Protein AF-A0A6L4AZK0-F1 (afdb_monomer_lite)

Structure (mmCIF, N/CA/C/O backbone):
data_AF-A0A6L4AZK0-F1
#
_entry.id   AF-A0A6L4AZK0-F1
#
loop_
_atom_site.group_PDB
_atom_site.id
_atom_site.type_symbol
_atom_site.label_atom_id
_atom_site.label_alt_id
_atom_site.label_comp_id
_atom_site.label_asym_id
_atom_site.label_entity_id
_atom_site.label_seq_id
_atom_site.pdbx_PDB_ins_code
_atom_site.Cartn_x
_atom_site.Cartn_y
_atom_site.Cartn_z
_atom_site.occupancy
_atom_site.B_iso_or_equiv
_atom_site.auth_seq_id
_atom_site.auth_comp_id
_atom_site.auth_asym_id
_atom_site.auth_atom_id
_atom_site.pdbx_PDB_model_num
ATOM 1 N N . GLY A 1 1 ? -17.180 1.703 7.469 1.00 82.75 1 GLY A N 1
ATOM 2 C CA . GLY A 1 1 ? -16.742 0.506 6.723 1.00 82.75 1 GLY A CA 1
ATOM 3 C C . GLY A 1 1 ? -17.803 -0.560 6.865 1.00 82.75 1 GLY A C 1
ATOM 4 O O . GLY A 1 1 ? -18.858 -0.250 7.402 1.00 82.75 1 GLY A O 1
ATOM 5 N N . ASP A 1 2 ? -17.524 -1.783 6.429 1.00 94.94 2 ASP A N 1
ATOM 6 C CA . ASP A 1 2 ? -18.524 -2.868 6.423 1.00 94.94 2 ASP A CA 1
ATOM 7 C C . ASP A 1 2 ? -18.696 -3.555 7.790 1.00 94.94 2 ASP A C 1
ATOM 9 O O . ASP A 1 2 ? -19.606 -4.353 7.988 1.00 94.94 2 ASP A O 1
ATOM 13 N N . VAL A 1 3 ? -17.815 -3.242 8.743 1.00 93.56 3 VAL A N 1
ATOM 14 C CA . VAL A 1 3 ? -17.762 -3.839 10.081 1.00 93.56 3 VAL A CA 1
ATOM 15 C C . VAL A 1 3 ? -18.034 -2.768 11.141 1.00 93.56 3 VAL A C 1
ATOM 17 O O . VAL A 1 3 ? -17.544 -1.642 11.015 1.00 93.56 3 VAL A O 1
ATOM 20 N N . ASP A 1 4 ? -18.771 -3.131 12.198 1.00 95.56 4 ASP A N 1
ATOM 21 C CA . ASP A 1 4 ? -18.877 -2.333 13.427 1.00 95.56 4 ASP A CA 1
ATOM 22 C C . ASP A 1 4 ? -17.529 -2.328 14.158 1.00 95.56 4 ASP A C 1
ATOM 24 O O . ASP A 1 4 ? -17.130 -3.307 14.789 1.00 95.56 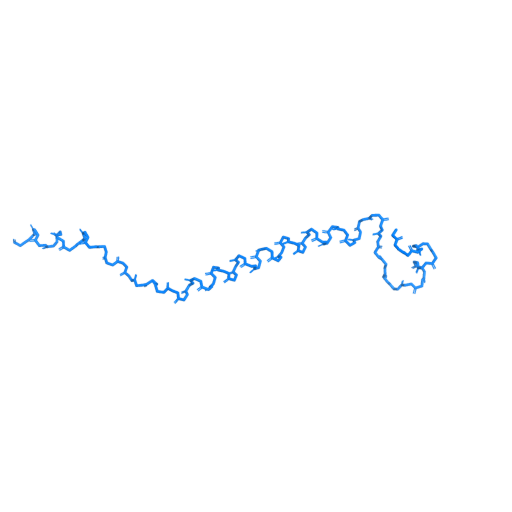4 ASP A O 1
ATOM 28 N N . PHE A 1 5 ? -16.807 -1.218 14.033 1.00 95.06 5 PHE A N 1
ATOM 29 C CA . PHE A 1 5 ? -15.462 -1.092 14.573 1.00 95.06 5 PHE A CA 1
ATOM 30 C C . PHE A 1 5 ? -15.453 -1.175 16.104 1.00 95.06 5 PHE A C 1
ATOM 32 O O . PHE A 1 5 ? -14.617 -1.873 16.671 1.00 95.06 5 PHE A O 1
ATOM 39 N N . GLU A 1 6 ? -16.404 -0.529 16.780 1.00 94.25 6 GLU A N 1
ATOM 40 C CA . GLU A 1 6 ? -16.426 -0.458 18.244 1.00 94.25 6 GLU A CA 1
ATOM 41 C C . GLU A 1 6 ? -16.807 -1.799 18.875 1.00 94.25 6 GLU A C 1
ATOM 43 O O . GLU A 1 6 ? -16.177 -2.219 19.844 1.00 94.25 6 GLU A O 1
ATOM 48 N N . GLY A 1 7 ? -17.773 -2.517 18.295 1.00 95.62 7 GLY A N 1
ATOM 49 C CA . GLY A 1 7 ? -18.185 -3.835 18.786 1.00 95.62 7 GLY A CA 1
ATOM 50 C C . GLY A 1 7 ? -17.177 -4.962 18.517 1.00 95.62 7 GLY A C 1
ATOM 51 O O . GLY A 1 7 ? -17.244 -6.021 19.154 1.00 95.62 7 GLY A O 1
ATOM 52 N N . VAL A 1 8 ? -16.248 -4.761 17.575 1.00 94.94 8 VAL A N 1
ATOM 53 C CA . VAL A 1 8 ? -15.295 -5.791 17.124 1.00 94.94 8 VAL A CA 1
ATOM 54 C C . VAL A 1 8 ? -13.855 -5.508 17.565 1.00 94.94 8 VAL A C 1
ATOM 56 O O . VAL A 1 8 ? -13.087 -6.464 17.704 1.00 94.94 8 VAL A O 1
ATOM 59 N N . LYS A 1 9 ? -13.482 -4.253 17.870 1.00 93.75 9 LYS A N 1
ATOM 60 C CA . LYS A 1 9 ? -12.104 -3.883 18.264 1.00 93.75 9 LYS A CA 1
ATOM 61 C C . LYS A 1 9 ? -11.560 -4.675 19.459 1.00 93.75 9 LYS A C 1
ATOM 63 O O . LYS A 1 9 ? -10.363 -4.910 19.520 1.00 93.75 9 LYS A O 1
ATOM 68 N N . GLU A 1 10 ? -12.421 -5.093 20.390 1.00 94.12 10 GLU A N 1
ATOM 69 C CA . GLU A 1 10 ? -12.018 -5.841 21.596 1.00 94.12 10 GLU A CA 1
ATOM 70 C C . GLU A 1 10 ? -11.933 -7.358 21.370 1.00 94.12 10 GLU A C 1
ATOM 72 O O . GLU A 1 10 ? -11.395 -8.086 22.200 1.00 94.12 10 GLU A O 1
ATOM 77 N N . LYS A 1 11 ? -12.473 -7.849 20.248 1.00 95.50 11 LYS A N 1
ATOM 78 C CA . LYS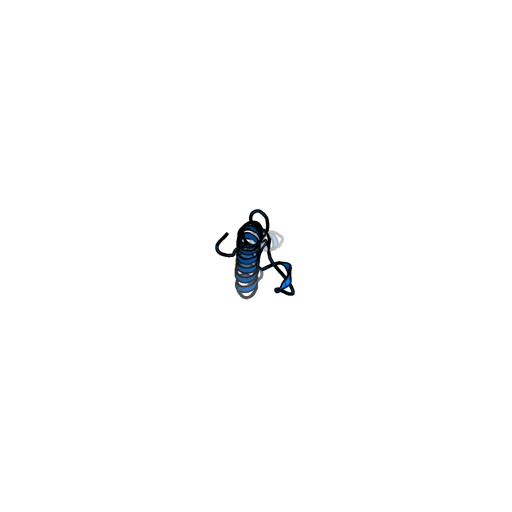 A 1 11 ? -12.507 -9.278 19.903 1.00 95.50 11 LYS A CA 1
ATOM 79 C C . LYS A 1 11 ? -11.442 -9.648 18.875 1.00 95.50 11 LYS A C 1
ATOM 81 O O . LYS A 1 11 ? -10.932 -10.765 18.894 1.00 95.50 11 LYS A O 1
ATOM 86 N N . ALA A 1 12 ? -11.141 -8.741 17.951 1.00 95.44 12 ALA A N 1
ATOM 87 C CA . ALA A 1 12 ? -10.158 -8.960 16.901 1.00 95.44 12 ALA A CA 1
ATOM 88 C C . ALA A 1 12 ? -8.736 -8.679 17.406 1.00 95.44 12 ALA A C 1
ATOM 90 O O . ALA A 1 12 ? -8.493 -7.674 18.063 1.00 95.44 12 ALA A O 1
ATOM 91 N N . SER A 1 13 ? -7.768 -9.526 17.042 1.00 97.12 13 SER A N 1
ATOM 92 C CA . SER A 1 13 ? -6.351 -9.265 17.348 1.00 97.12 13 SER A CA 1
ATOM 93 C C . SER A 1 13 ? -5.793 -8.063 16.578 1.00 97.12 13 SER A C 1
ATOM 95 O O . SER A 1 13 ? -4.888 -7.394 17.062 1.00 97.12 13 SER A O 1
ATOM 97 N N . TRP A 1 14 ? -6.334 -7.796 15.384 1.00 95.81 14 TRP A N 1
ATOM 98 C CA . TRP A 1 14 ? -5.990 -6.653 14.540 1.00 95.81 14 TRP A CA 1
ATOM 99 C C . TRP A 1 14 ? -7.233 -6.172 13.797 1.00 95.81 14 TRP A C 1
ATOM 101 O O . TRP A 1 14 ? -8.031 -6.983 13.326 1.00 95.81 14 TRP A O 1
ATOM 111 N N . ILE A 1 15 ? -7.381 -4.856 13.660 1.00 95.81 15 ILE A N 1
ATOM 112 C CA . ILE A 1 15 ? -8.489 -4.231 12.937 1.00 95.81 15 ILE A CA 1
ATOM 113 C C . ILE A 1 15 ? -7.973 -3.009 12.174 1.00 95.81 15 ILE A C 1
ATOM 115 O O . ILE A 1 15 ? -7.181 -2.225 12.694 1.00 95.81 15 ILE A O 1
ATOM 119 N N . THR A 1 16 ? -8.390 -2.848 10.919 1.00 95.69 16 THR A N 1
ATOM 120 C CA . THR A 1 16 ? -7.993 -1.696 10.100 1.00 95.69 16 THR A CA 1
ATOM 121 C C . THR A 1 16 ? -9.020 -0.573 10.236 1.00 95.69 16 THR A C 1
ATOM 123 O O . THR A 1 16 ? -10.208 -0.835 10.018 1.00 95.69 16 THR A O 1
ATOM 126 N N . PRO A 1 17 ? -8.610 0.669 10.548 1.00 93.88 17 PRO A N 1
ATOM 127 C CA . PRO A 1 17 ? -9.542 1.779 10.679 1.00 93.88 17 PRO A CA 1
ATOM 128 C C . PRO A 1 17 ? -10.123 2.186 9.323 1.00 93.88 17 PRO A C 1
ATOM 130 O O . PRO A 1 17 ? -9.518 1.997 8.263 1.00 93.88 17 PRO A O 1
ATOM 133 N N . VAL A 1 18 ? -11.309 2.787 9.363 1.00 93.31 18 VAL A N 1
ATOM 134 C CA . VAL A 1 18 ? -11.917 3.443 8.205 1.00 93.31 18 VAL A CA 1
ATOM 135 C C . VAL A 1 18 ? -12.343 4.850 8.631 1.00 93.31 18 VAL A C 1
ATOM 137 O O . VAL A 1 18 ? -13.210 4.953 9.497 1.00 93.31 18 VAL A O 1
ATOM 140 N N . PRO A 1 19 ? -11.793 5.923 8.030 1.00 91.06 19 PRO A N 1
ATOM 141 C CA . PRO A 1 19 ? -10.785 5.934 6.960 1.00 91.06 19 PRO A CA 1
ATOM 142 C C . PRO A 1 19 ? -9.369 5.553 7.444 1.00 91.06 19 PRO A C 1
ATOM 144 O O . PRO A 1 19 ? -9.116 5.445 8.638 1.00 91.06 19 PRO A O 1
ATOM 147 N N . GLY A 1 20 ? -8.436 5.359 6.501 1.00 90.81 20 GLY A N 1
ATOM 148 C CA . GLY A 1 20 ? -6.999 5.205 6.792 1.00 90.81 20 GLY A CA 1
ATOM 149 C C . GLY A 1 20 ? -6.438 3.777 6.784 1.00 90.81 20 GLY A C 1
ATOM 150 O O . GLY A 1 20 ? -5.229 3.616 6.884 1.00 90.81 20 GLY A O 1
ATOM 151 N N . GLY A 1 21 ? -7.277 2.751 6.634 1.00 94.50 21 GLY A N 1
ATOM 152 C CA . GLY A 1 21 ? -6.850 1.352 6.533 1.00 94.50 21 GLY A CA 1
ATOM 153 C C . GLY A 1 21 ? -6.510 0.922 5.103 1.00 94.50 21 GLY A C 1
ATOM 154 O O . GLY A 1 21 ? -5.449 1.222 4.568 1.00 94.50 21 GLY A O 1
ATOM 155 N N . VAL A 1 22 ? -7.428 0.194 4.467 1.00 95.88 22 VAL A N 1
ATOM 156 C CA . VAL A 1 22 ? -7.179 -0.475 3.175 1.00 95.88 22 VAL A CA 1
ATOM 157 C C . VAL A 1 22 ? -7.034 0.507 2.002 1.00 95.88 22 VAL A C 1
ATOM 159 O O . VAL A 1 22 ? -6.269 0.253 1.079 1.00 95.88 22 VAL A O 1
ATOM 162 N N . GLY A 1 23 ? -7.724 1.652 2.046 1.00 95.88 23 GLY A N 1
ATOM 163 C CA . GLY A 1 23 ? -7.743 2.631 0.949 1.00 95.88 23 GLY A CA 1
ATOM 164 C C . GLY A 1 23 ? -6.350 3.106 0.501 1.00 95.88 23 GLY A C 1
ATOM 165 O O . GLY A 1 23 ? -6.018 2.937 -0.673 1.00 95.88 23 GLY A O 1
ATOM 166 N N . PRO A 1 24 ? -5.508 3.648 1.404 1.00 97.06 24 PRO A N 1
ATOM 167 C CA . PRO A 1 24 ? -4.131 4.026 1.074 1.00 97.06 24 PRO A CA 1
ATOM 168 C C . PRO A 1 24 ? -3.290 2.871 0.517 1.00 97.06 24 PRO A C 1
ATOM 170 O O . PRO A 1 24 ? -2.529 3.070 -0.428 1.00 97.06 24 PRO A O 1
ATOM 173 N N . MET A 1 25 ? -3.466 1.651 1.037 1.00 97.38 25 MET A N 1
ATOM 174 C CA . MET A 1 25 ? -2.734 0.481 0.547 1.00 97.38 25 MET A CA 1
ATOM 175 C C . MET A 1 25 ? -3.085 0.137 -0.901 1.00 97.38 25 MET A C 1
ATOM 177 O O . MET A 1 25 ? -2.193 -0.252 -1.649 1.00 97.38 25 MET A O 1
ATOM 181 N N . THR A 1 26 ? -4.327 0.347 -1.344 1.00 97.25 26 THR A N 1
ATOM 182 C CA . THR A 1 26 ? -4.708 0.141 -2.752 1.00 97.25 26 THR A CA 1
ATOM 183 C C . THR A 1 26 ? -3.894 1.025 -3.699 1.00 97.25 26 THR A C 1
ATOM 185 O O . THR A 1 26 ? -3.420 0.550 -4.732 1.00 97.25 26 THR A O 1
ATOM 188 N N . VAL A 1 27 ? -3.679 2.295 -3.339 1.00 97.94 27 VAL A N 1
ATOM 189 C CA . VAL A 1 27 ? -2.866 3.226 -4.142 1.00 97.94 27 VAL A CA 1
ATOM 190 C C . VAL A 1 27 ? -1.400 2.794 -4.141 1.00 97.94 27 VAL A C 1
ATOM 192 O O . VAL A 1 27 ? -0.779 2.730 -5.202 1.00 97.94 27 VAL A O 1
ATOM 195 N N . THR A 1 28 ? -0.861 2.424 -2.976 1.00 97.88 28 THR A N 1
ATOM 196 C CA . THR A 1 28 ? 0.511 1.910 -2.858 1.00 97.88 28 THR A CA 1
ATOM 197 C C . THR A 1 28 ? 0.725 0.683 -3.741 1.00 97.88 28 THR A C 1
ATOM 199 O O . THR A 1 28 ? 1.683 0.634 -4.511 1.00 97.88 28 THR A O 1
ATOM 202 N N . MET A 1 29 ? -0.194 -0.284 -3.693 1.00 98.19 29 MET A N 1
ATOM 203 C CA . MET A 1 29 ? -0.091 -1.517 -4.477 1.00 98.19 29 MET A CA 1
ATOM 204 C C . MET A 1 29 ? -0.210 -1.268 -5.980 1.00 98.19 29 MET A C 1
ATOM 206 O O . MET A 1 29 ? 0.442 -1.955 -6.765 1.00 98.19 29 MET A O 1
ATOM 210 N N . LEU A 1 30 ? -0.993 -0.275 -6.410 1.00 98.50 30 LEU A N 1
ATOM 211 C CA . LEU A 1 30 ? -1.038 0.119 -7.818 1.00 98.50 30 LEU A CA 1
ATOM 212 C C . LEU A 1 30 ? 0.335 0.609 -8.303 1.00 98.50 30 LEU A C 1
ATOM 214 O O . LEU A 1 30 ? 0.808 0.183 -9.360 1.00 98.50 30 LEU A O 1
ATOM 218 N N . ILE A 1 31 ? 0.989 1.471 -7.522 1.00 98.56 31 ILE A N 1
ATOM 219 C CA . ILE A 1 31 ? 2.315 2.012 -7.852 1.00 98.56 31 ILE A CA 1
ATOM 220 C C . ILE A 1 31 ? 3.358 0.892 -7.862 1.00 98.56 31 ILE A C 1
ATOM 222 O O . ILE A 1 31 ? 4.108 0.757 -8.829 1.00 98.56 31 ILE A O 1
ATOM 226 N N . GLU A 1 32 ? 3.373 0.050 -6.830 1.00 98.44 32 GLU A N 1
ATOM 227 C CA . GLU A 1 32 ? 4.312 -1.068 -6.722 1.00 98.44 32 GLU A CA 1
ATOM 228 C C . GLU A 1 32 ? 4.169 -2.052 -7.889 1.00 98.44 32 GLU A C 1
ATOM 230 O O . GLU A 1 32 ? 5.165 -2.453 -8.496 1.00 98.44 32 GLU A O 1
ATOM 235 N N . ASN A 1 33 ? 2.938 -2.412 -8.256 1.00 98.19 33 ASN A N 1
ATOM 236 C CA . ASN A 1 33 ? 2.696 -3.312 -9.381 1.00 98.19 33 ASN A CA 1
ATOM 237 C C . ASN A 1 33 ? 3.118 -2.690 -10.715 1.00 98.19 33 ASN A C 1
ATOM 239 O O . ASN A 1 33 ? 3.681 -3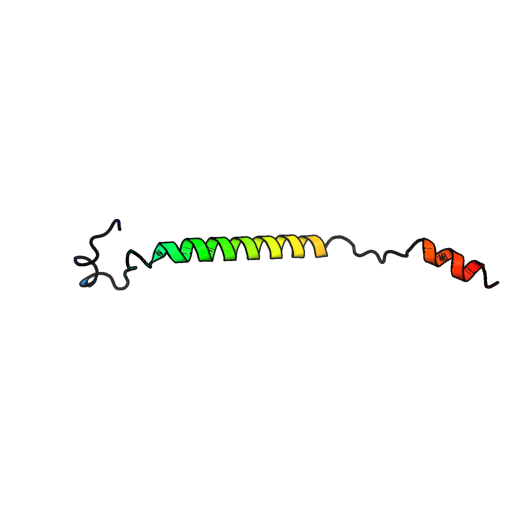.385 -11.563 1.00 98.19 33 ASN A O 1
ATOM 243 N N . THR A 1 34 ? 2.907 -1.383 -10.886 1.00 98.00 34 THR A N 1
ATOM 244 C CA . THR A 1 34 ? 3.346 -0.649 -12.079 1.00 98.00 34 THR A CA 1
ATOM 245 C C . THR A 1 34 ? 4.870 -0.661 -12.197 1.00 98.00 34 THR A C 1
ATOM 247 O O . THR A 1 34 ? 5.401 -0.997 -13.258 1.00 98.00 34 THR A O 1
ATOM 250 N N . LEU A 1 35 ? 5.579 -0.382 -11.099 1.00 98.00 35 LEU A N 1
ATOM 251 C CA . LEU A 1 35 ? 7.040 -0.419 -11.057 1.00 98.00 35 LEU A CA 1
ATOM 252 C C . LEU A 1 35 ? 7.575 -1.821 -11.377 1.00 98.00 35 LEU A C 1
ATOM 254 O O . LEU A 1 35 ? 8.404 -1.978 -12.272 1.00 98.00 35 LEU A O 1
ATOM 258 N N . ARG A 1 36 ? 7.038 -2.857 -10.723 1.00 97.19 36 ARG A N 1
ATOM 259 C CA . ARG A 1 36 ? 7.416 -4.257 -10.982 1.00 97.19 36 ARG A CA 1
ATOM 260 C C . ARG A 1 36 ? 7.183 -4.658 -12.436 1.00 97.19 36 ARG A C 1
ATOM 262 O O . ARG A 1 36 ? 7.982 -5.398 -13.008 1.00 97.19 36 ARG A O 1
ATOM 269 N N . SER A 1 37 ? 6.092 -4.189 -13.041 1.00 97.25 37 SER A N 1
ATOM 270 C CA . SER A 1 37 ? 5.800 -4.438 -14.454 1.00 97.25 37 SER A CA 1
ATOM 271 C C . SER A 1 37 ? 6.834 -3.775 -15.367 1.00 97.25 37 SER A C 1
ATOM 273 O O . SER A 1 37 ? 7.324 -4.414 -16.299 1.00 97.25 37 SER A O 1
ATOM 275 N N . ALA A 1 38 ? 7.215 -2.528 -15.078 1.00 96.62 38 ALA A N 1
ATOM 276 C CA . ALA A 1 38 ? 8.248 -1.817 -15.827 1.00 96.62 38 ALA A CA 1
ATOM 277 C C . ALA A 1 38 ? 9.617 -2.511 -15.718 1.00 96.62 38 ALA A C 1
ATOM 279 O O . ALA A 1 38 ? 10.268 -2.745 -16.736 1.00 96.62 38 ALA A O 1
ATOM 280 N N . GLU A 1 39 ? 10.028 -2.923 -14.516 1.00 95.44 39 GLU A N 1
ATOM 281 C CA . GLU A 1 39 ? 11.280 -3.663 -14.303 1.00 95.44 39 GLU A CA 1
ATOM 282 C C . GLU A 1 39 ? 11.317 -4.980 -15.090 1.00 95.44 39 GLU A C 1
ATOM 284 O O . GLU A 1 39 ? 12.324 -5.297 -15.725 1.00 95.44 39 GLU A O 1
ATOM 289 N N . ARG A 1 40 ? 10.214 -5.741 -15.096 1.00 94.00 40 ARG A N 1
ATOM 290 C CA . ARG A 1 40 ? 10.099 -6.980 -15.886 1.00 94.00 40 ARG A CA 1
ATOM 291 C C . ARG A 1 40 ? 10.218 -6.705 -17.382 1.00 94.00 40 ARG A C 1
ATOM 293 O O . ARG A 1 40 ? 10.961 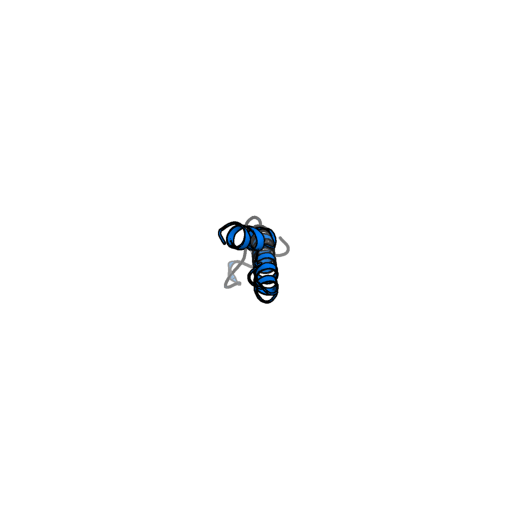-7.408 -18.061 1.00 94.00 40 ARG A O 1
ATOM 300 N N . ALA A 1 41 ? 9.541 -5.670 -17.876 1.00 93.31 41 ALA A N 1
ATOM 301 C CA . ALA A 1 41 ? 9.595 -5.281 -19.283 1.00 93.31 41 ALA A CA 1
ATOM 302 C C . ALA A 1 41 ? 10.997 -4.819 -19.722 1.00 93.31 41 ALA A C 1
ATOM 304 O O . ALA A 1 41 ? 11.363 -4.999 -20.881 1.00 93.31 41 ALA A O 1
ATOM 305 N N . LEU A 1 42 ? 11.787 -4.229 -18.820 1.00 90.38 42 LEU A N 1
ATOM 306 C CA . LEU A 1 42 ? 13.182 -3.866 -19.091 1.00 90.38 42 LEU A CA 1
ATOM 307 C C . LEU A 1 42 ? 14.115 -5.079 -19.048 1.00 90.38 42 LEU A C 1
ATOM 309 O O . LEU A 1 42 ? 14.969 -5.213 -19.918 1.00 90.38 42 LEU A O 1
ATOM 313 N N . ARG A 1 43 ? 13.935 -5.992 -18.087 1.00 83.56 43 ARG A N 1
ATOM 314 C CA . ARG A 1 43 ? 14.727 -7.233 -18.011 1.00 83.56 43 ARG A CA 1
ATOM 315 C C . ARG A 1 43 ? 14.507 -8.140 -19.221 1.00 83.56 43 ARG A C 1
ATOM 317 O O . ARG A 1 43 ? 15.466 -8.721 -19.707 1.00 83.56 43 ARG A O 1
ATOM 324 N N . MET A 1 44 ? 13.281 -8.214 -19.741 1.00 72.00 44 MET A N 1
ATOM 325 C CA . MET A 1 44 ? 12.984 -8.950 -20.979 1.00 72.00 44 MET A CA 1
ATOM 326 C C . MET A 1 44 ? 13.671 -8.348 -22.214 1.00 72.00 44 MET A C 1
ATOM 328 O O . MET A 1 44 ? 13.947 -9.079 -23.151 1.00 72.00 44 MET A O 1
ATOM 332 N N . ARG A 1 45 ? 13.997 -7.046 -22.214 1.00 62.03 45 ARG A N 1
ATOM 333 C CA . ARG A 1 45 ? 14.749 -6.408 -23.310 1.00 62.03 45 ARG A CA 1
ATOM 334 C C . ARG A 1 45 ? 16.261 -6.623 -23.237 1.00 62.03 45 ARG A C 1
ATOM 336 O O . ARG A 1 45 ? 16.941 -6.342 -24.210 1.00 62.03 45 ARG A O 1
ATOM 343 N N . GLN A 1 46 ? 16.807 -7.092 -22.113 1.00 57.12 46 GLN A N 1
ATOM 344 C CA . GLN A 1 46 ? 18.252 -7.341 -21.991 1.00 57.12 46 GLN A CA 1
ATOM 345 C C . GLN A 1 46 ? 18.700 -8.634 -22.685 1.00 57.12 46 GLN A C 1
ATOM 347 O O . GLN A 1 46 ? 19.895 -8.820 -22.891 1.00 57.12 46 GLN A O 1
ATOM 352 N N . THR A 1 47 ? 17.767 -9.522 -23.044 1.00 55.47 47 THR A N 1
ATOM 353 C CA . THR A 1 47 ? 18.069 -10.731 -23.825 1.00 55.47 47 THR A CA 1
ATOM 354 C C . THR A 1 47 ? 18.070 -10.494 -25.335 1.00 55.47 47 THR A C 1
ATOM 356 O O . THR A 1 47 ? 18.510 -11.376 -26.064 1.00 55.47 47 THR A O 1
ATOM 359 N N . ASP A 1 48 ? 17.635 -9.318 -25.799 1.00 53.47 48 ASP A N 1
ATOM 360 C CA . ASP A 1 48 ? 17.727 -8.929 -27.204 1.00 53.47 48 ASP A CA 1
ATOM 361 C C . ASP A 1 48 ? 19.055 -8.198 -27.436 1.00 53.47 48 ASP A C 1
ATOM 363 O O . ASP A 1 48 ? 19.172 -6.985 -27.279 1.00 53.47 48 ASP A O 1
ATOM 367 N N . ASP A 1 49 ? 20.074 -8.997 -27.746 1.00 55.53 49 ASP A N 1
ATOM 368 C CA . ASP A 1 49 ? 21.062 -8.713 -28.787 1.00 55.53 49 ASP A CA 1
ATOM 369 C C . ASP A 1 49 ? 21.580 -7.258 -28.837 1.00 55.53 49 ASP A C 1
ATOM 371 O O . ASP A 1 49 ? 21.352 -6.508 -29.787 1.00 55.53 49 ASP A O 1
ATOM 375 N N . TYR A 1 50 ? 22.389 -6.868 -27.845 1.00 51.28 50 TYR A N 1
ATOM 376 C CA . TYR A 1 50 ? 23.470 -5.921 -28.129 1.00 51.28 50 TYR A CA 1
ATOM 377 C C . TYR A 1 50 ? 24.527 -6.665 -28.957 1.00 51.28 50 TYR A C 1
ATOM 379 O O . TYR A 1 50 ? 25.616 -6.969 -28.471 1.00 51.28 50 TYR A O 1
ATOM 387 N N . GLN A 1 51 ? 24.216 -6.966 -30.221 1.00 52.41 51 GLN A N 1
ATOM 388 C CA . GLN A 1 51 ? 25.293 -7.020 -31.197 1.00 52.41 51 GLN A CA 1
ATOM 389 C C . GLN A 1 51 ? 25.946 -5.644 -31.154 1.00 52.41 51 GLN A C 1
ATOM 391 O O . GLN A 1 51 ? 25.250 -4.629 -31.245 1.00 52.41 51 GLN A O 1
AT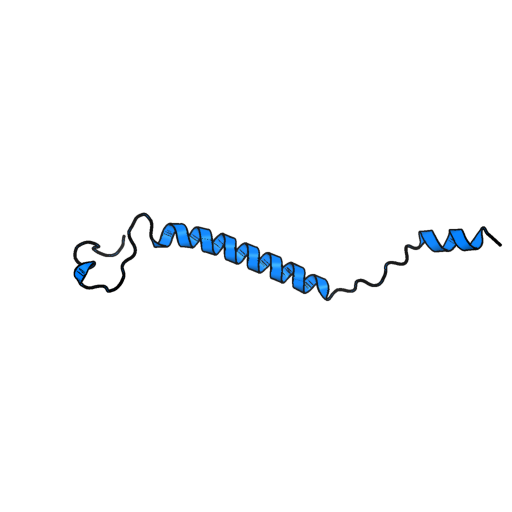OM 396 N N . GLU A 1 52 ? 27.262 -5.607 -30.943 1.00 53.09 52 GLU A N 1
ATOM 397 C CA . GLU A 1 52 ? 28.057 -4.413 -31.194 1.00 53.09 52 GLU A CA 1
ATOM 398 C C . GLU A 1 52 ? 27.616 -3.853 -32.544 1.00 53.09 52 GLU A C 1
ATOM 400 O O . GLU A 1 52 ? 27.859 -4.441 -33.598 1.00 53.09 52 GLU A O 1
ATOM 405 N N . TRP A 1 53 ? 26.888 -2.740 -32.510 1.00 63.44 53 TRP A N 1
ATOM 406 C CA . TRP A 1 53 ? 26.595 -1.981 -33.706 1.00 63.44 53 TRP A CA 1
ATOM 407 C C . TRP A 1 53 ? 27.939 -1.436 -34.182 1.00 63.44 53 TRP A C 1
ATOM 409 O O . TRP A 1 53 ? 28.381 -0.369 -33.750 1.00 63.44 53 TRP A O 1
ATOM 419 N N . GLU A 1 54 ? 28.629 -2.186 -35.043 1.00 57.06 54 GLU A N 1
ATOM 420 C CA . GLU A 1 54 ? 29.685 -1.616 -35.862 1.00 57.06 54 GLU A CA 1
ATOM 421 C C . GLU A 1 54 ? 29.015 -0.573 -36.747 1.00 57.06 54 GLU A C 1
ATOM 423 O O . GLU A 1 54 ? 28.396 -0.898 -37.761 1.00 57.06 54 GLU A O 1
ATOM 428 N N . ALA A 1 55 ? 29.099 0.691 -36.330 1.00 60.00 55 ALA A N 1
ATOM 429 C CA . ALA A 1 55 ? 28.607 1.806 -37.111 1.00 60.00 55 ALA A CA 1
ATOM 430 C C . ALA A 1 55 ? 29.198 1.702 -38.528 1.00 60.00 55 ALA A C 1
ATOM 432 O O . ALA A 1 55 ? 30.417 1.831 -38.678 1.00 60.00 55 ALA A O 1
ATOM 433 N N . PRO A 1 56 ? 28.371 1.517 -39.577 1.00 59.31 56 PRO A N 1
ATOM 434 C CA . PRO A 1 56 ? 28.865 1.359 -40.947 1.00 59.31 56 PRO A CA 1
ATOM 435 C C . PRO A 1 56 ? 29.735 2.537 -41.413 1.00 59.31 56 PRO A C 1
ATOM 437 O O . PRO A 1 56 ? 30.548 2.397 -42.317 1.00 59.31 56 PRO A O 1
ATOM 440 N N . LEU A 1 57 ? 29.602 3.687 -40.746 1.00 57.34 57 LEU A N 1
ATOM 441 C CA . LEU A 1 57 ? 30.325 4.930 -41.006 1.00 57.34 57 LEU A CA 1
ATOM 442 C C . LEU A 1 57 ? 31.777 4.954 -40.487 1.00 57.34 57 LEU A C 1
ATOM 444 O O . LEU A 1 57 ? 32.495 5.902 -40.788 1.00 57.34 57 LEU A O 1
ATOM 448 N N . LEU A 1 58 ? 32.232 3.950 -39.726 1.00 56.25 58 LEU A N 1
ATOM 449 C CA . LEU A 1 58 ? 33.630 3.854 -39.268 1.00 56.25 58 LEU A CA 1
ATOM 450 C C . LEU A 1 58 ? 34.520 2.986 -40.172 1.00 56.25 58 LEU A C 1
ATOM 452 O O . LEU A 1 58 ? 35.730 2.942 -39.958 1.00 56.25 58 LEU A O 1
ATOM 456 N N . ARG A 1 59 ? 33.962 2.331 -41.201 1.00 56.38 59 ARG A N 1
ATOM 457 C CA . ARG A 1 59 ? 34.751 1.504 -42.133 1.00 56.38 59 ARG A CA 1
ATOM 458 C C . ARG A 1 59 ? 35.541 2.317 -43.160 1.00 56.38 59 ARG A C 1
ATOM 460 O O . ARG A 1 59 ? 36.607 1.877 -43.571 1.00 56.38 59 ARG A O 1
ATOM 467 N N . ASP A 1 60 ? 35.077 3.512 -43.517 1.00 59.78 60 ASP A N 1
ATOM 468 C CA . ASP A 1 60 ? 35.709 4.310 -44.580 1.00 59.78 60 ASP A CA 1
ATOM 469 C C . ASP A 1 60 ? 36.896 5.160 -44.099 1.00 59.78 60 ASP A C 1
ATOM 471 O O . ASP A 1 60 ? 37.719 5.596 -44.904 1.00 59.78 60 ASP A O 1
ATOM 475 N N . LEU A 1 61 ? 37.042 5.374 -42.786 1.00 56.59 61 LEU A N 1
ATOM 476 C CA . LEU A 1 61 ? 38.122 6.204 -42.236 1.00 56.59 61 LEU A CA 1
ATOM 477 C C . LEU A 1 61 ? 39.486 5.499 -42.228 1.00 56.59 61 LEU A C 1
ATOM 479 O O . LEU A 1 61 ? 40.511 6.171 -42.303 1.00 56.59 61 LEU A O 1
ATOM 483 N N . SER A 1 62 ? 39.520 4.165 -42.194 1.00 56.75 62 SER A N 1
ATOM 484 C CA . SER A 1 62 ? 40.768 3.397 -42.304 1.00 56.75 62 SER A CA 1
ATOM 485 C C . SER A 1 62 ? 41.216 3.179 -43.756 1.00 56.75 62 SER A C 1
ATOM 487 O O . SER A 1 62 ? 42.398 2.942 -43.992 1.00 56.75 62 SER A O 1
ATOM 489 N N . ALA A 1 63 ? 40.309 3.312 -44.732 1.00 55.75 63 ALA A N 1
ATOM 490 C CA . ALA A 1 63 ? 40.612 3.165 -46.157 1.00 55.75 63 ALA A CA 1
ATOM 491 C C . ALA A 1 63 ? 41.199 4.439 -46.798 1.00 55.75 63 ALA A C 1
ATOM 493 O O . ALA A 1 63 ? 41.822 4.355 -47.850 1.00 55.75 63 ALA A O 1
ATOM 494 N N . GLN A 1 64 ? 41.041 5.611 -46.169 1.00 56.84 64 GLN A N 1
ATOM 495 C CA . GLN A 1 64 ? 41.620 6.877 -46.648 1.00 56.84 64 GLN A CA 1
ATOM 496 C C . GLN A 1 64 ? 43.013 7.194 -46.077 1.00 56.84 64 GLN A C 1
ATOM 498 O O . GLN A 1 64 ? 43.560 8.261 -46.350 1.00 56.84 64 GLN A O 1
ATOM 503 N N . GLN A 1 65 ? 43.595 6.288 -45.285 1.00 54.44 65 GLN A N 1
ATOM 504 C CA . GLN A 1 65 ? 44.949 6.428 -44.732 1.00 54.44 65 GLN A CA 1
ATOM 505 C C . GLN A 1 65 ? 45.971 5.445 -45.338 1.00 54.44 65 GLN A C 1
ATOM 507 O O . GLN A 1 65 ? 47.065 5.310 -44.789 1.00 54.44 65 GLN A O 1
ATOM 512 N N . GLN A 1 66 ? 45.647 4.788 -46.461 1.00 45.62 66 GLN A N 1
ATOM 513 C CA . GLN A 1 66 ? 46.600 4.018 -47.277 1.00 45.62 66 GLN A CA 1
ATOM 514 C C . GLN A 1 66 ? 46.869 4.694 -48.618 1.00 45.62 66 GLN A C 1
ATOM 516 O O . GLN A 1 66 ? 45.890 5.105 -49.276 1.00 45.62 66 GLN A O 1
#

Secondary structure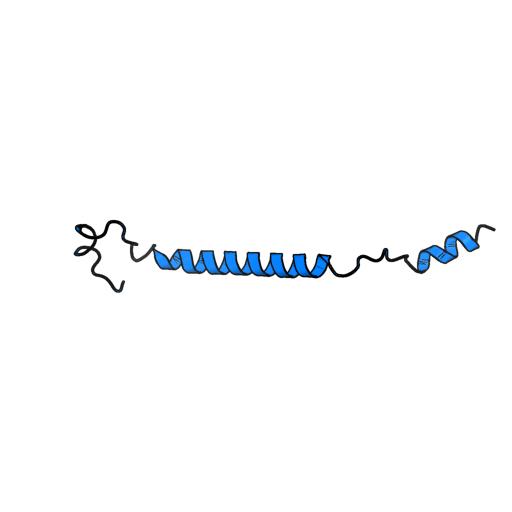 (DSSP, 8-state):
--S-HHHHTTT-S----TTTSHHHHHHHHHHHHHHHHHHHHHHHHTTS-------GGGSSTTGGG-

Foldseek 3Di:
DPDDCVVCVVPDPDDADPPPGVVVVVVVVVVVVVVVVVVVVVVVCVPPDPPPPPPPVVPVVVVVVD

Sequence (66 aa):
GDVDFEGVKEKASWITPVPGGVGPMTVTMLIENTLRSAERALRMRQTDDYQEWEAPLLRDLSAQQQ

Radius of gyration: 28.66 Å; chains: 1; bounding box: 66×18×69 Å

pLDDT: mean 81.76, std 18.62, range [45.62, 98.56]